Protein AF-A0A961T6X8-F1 (afdb_monomer)

Solvent-accessible surface area (backbone atoms only — not comparable to full-atom values): 5096 Å² total; per-residue (Å²): 113,68,68,62,54,51,45,46,61,71,34,92,78,6,68,66,44,49,54,58,49,52,54,50,50,53,54,52,51,53,51,49,52,56,51,47,54,52,50,52,54,49,53,53,52,49,50,70,60,53,78,66,60,50,67,59,53,49,51,50,51,52,50,29,67,74,66,73,53,69,57,99,91,57,85,87,80,83,77,78,78,81,82,127

Secondary structure (DSSP, 8-state):
-HHHHHHHHHSTTSHHHHHHHHHHHHHHHHHHHHHHHHHHHHHHHHHHH-SSSHHHHHHHHHHHHHHT---TT-----PPP---

Sequence (84 aa):
LGYFGYHAFQGEFGIYAGYAFEERAVELAAELEGVRARREALEHRVKLLSDGSLEKDTLDEYARRALNLAHDNEIVIYRRARSD

pLDDT: mean 73.92, std 13.42, range [55.72, 96.88]

Foldseek 3Di:
DVVVVVCLCPPCPHPVVVVVVVVVVVVVVVVVVVVVVVVVVVVVVVCVCPVPCNPVVVVVVCVCVVPVDDDPPDDDDDDPDDDD

Mean predicted aligned error: 16.23 Å

Radius of gyration: 31.98 Å; Cα contacts (8 Å, |Δi|>4): 17; chains: 1; bounding box: 81×23×81 Å

Structure (mmCIF, N/CA/C/O backbone):
data_AF-A0A961T6X8-F1
#
_entry.id   AF-A0A961T6X8-F1
#
loop_
_atom_site.group_PDB
_atom_site.id
_atom_site.type_symbol
_atom_site.label_atom_id
_atom_site.label_alt_id
_atom_site.label_comp_id
_atom_site.label_asym_id
_atom_site.label_entity_id
_atom_site.label_seq_id
_atom_site.pdbx_PDB_ins_code
_atom_site.Cartn_x
_atom_site.Cartn_y
_atom_site.Cartn_z
_atom_site.occupancy
_atom_site.B_iso_or_equiv
_atom_site.auth_seq_id
_atom_site.auth_comp_id
_atom_site.auth_asym_id
_atom_site.auth_atom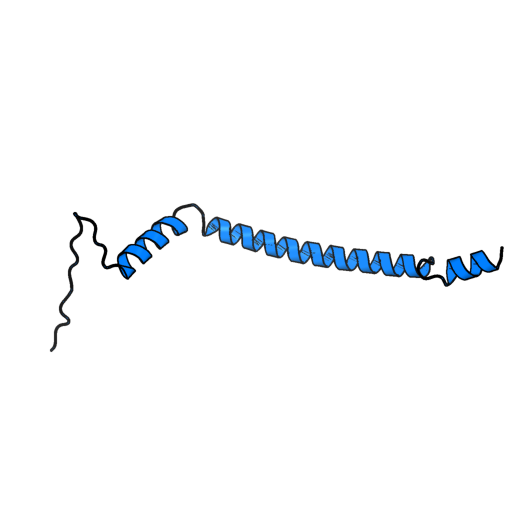_id
_atom_site.pdbx_PDB_model_num
ATOM 1 N N . LEU A 1 1 ? 31.001 -5.618 -38.252 1.00 55.72 1 LEU A N 1
ATOM 2 C CA . LEU A 1 1 ? 30.464 -4.472 -37.476 1.00 55.72 1 LEU A CA 1
ATOM 3 C C . LEU A 1 1 ? 28.974 -4.206 -37.747 1.00 55.72 1 LEU A C 1
ATOM 5 O O . LEU A 1 1 ? 28.262 -3.945 -36.791 1.00 55.72 1 LEU A O 1
ATOM 9 N N . GLY A 1 2 ? 28.466 -4.349 -38.983 1.00 68.94 2 GLY A N 1
ATOM 10 C CA . GLY A 1 2 ? 27.043 -4.098 -39.301 1.00 68.94 2 GLY A CA 1
ATOM 11 C C . GLY A 1 2 ? 26.014 -5.003 -38.597 1.00 68.94 2 GLY A C 1
ATOM 12 O O . GLY A 1 2 ? 24.967 -4.516 -38.196 1.00 68.94 2 GLY A O 1
ATOM 13 N N . TYR A 1 3 ? 26.329 -6.285 -38.368 1.00 63.22 3 TYR A N 1
ATOM 14 C CA . TYR A 1 3 ? 25.441 -7.224 -37.659 1.00 63.22 3 TYR A CA 1
ATOM 1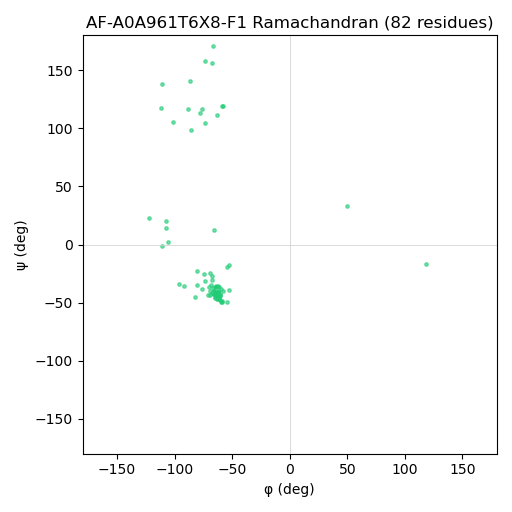5 C C . TYR A 1 3 ? 25.185 -6.809 -36.199 1.00 63.22 3 TYR A C 1
ATOM 17 O O . TYR A 1 3 ? 24.044 -6.735 -35.758 1.00 63.22 3 TYR A O 1
ATOM 25 N N . PHE A 1 4 ? 26.246 -6.446 -35.471 1.00 64.56 4 PHE A N 1
ATOM 26 C CA . PHE A 1 4 ? 26.131 -5.939 -34.101 1.00 64.56 4 PHE A CA 1
ATOM 27 C C . PHE A 1 4 ? 25.389 -4.598 -34.042 1.00 64.56 4 PHE A C 1
ATOM 29 O O . PHE A 1 4 ? 24.600 -4.396 -33.130 1.00 64.56 4 PHE A O 1
ATOM 36 N N . GLY A 1 5 ? 25.575 -3.712 -35.028 1.00 66.19 5 GLY A N 1
ATOM 37 C CA . GLY A 1 5 ? 24.823 -2.454 -35.118 1.00 66.19 5 GLY A CA 1
ATOM 38 C C . GLY A 1 5 ? 23.324 -2.658 -35.367 1.00 66.19 5 GLY A C 1
ATOM 39 O O . GLY A 1 5 ? 22.508 -2.023 -34.709 1.00 66.19 5 GLY A O 1
ATOM 40 N N . TYR A 1 6 ? 22.953 -3.587 -36.256 1.00 66.19 6 TYR A N 1
ATOM 41 C CA . TYR A 1 6 ? 21.551 -3.925 -36.530 1.00 66.19 6 TYR A CA 1
ATOM 42 C C . TYR A 1 6 ? 20.851 -4.502 -35.291 1.00 66.19 6 TYR A C 1
ATOM 44 O O . TYR A 1 6 ? 19.771 -4.047 -34.922 1.00 66.19 6 TYR A O 1
ATOM 52 N N . HIS A 1 7 ? 21.497 -5.438 -34.590 1.00 64.50 7 HIS A N 1
ATOM 53 C CA . HIS A 1 7 ? 20.952 -6.028 -33.364 1.00 64.50 7 HIS A CA 1
ATOM 54 C C . HIS A 1 7 ? 21.009 -5.096 -32.145 1.00 64.50 7 HIS A C 1
ATOM 56 O O . HIS A 1 7 ? 20.168 -5.219 -31.264 1.00 64.50 7 HIS A O 1
ATOM 62 N N . ALA A 1 8 ? 21.928 -4.129 -32.090 1.00 61.44 8 ALA A N 1
ATOM 63 C CA . ALA A 1 8 ? 21.916 -3.089 -31.057 1.00 61.44 8 ALA A CA 1
ATOM 64 C C . ALA A 1 8 ? 20.743 -2.104 -31.226 1.00 61.44 8 ALA A C 1
ATOM 66 O O . ALA A 1 8 ? 20.312 -1.481 -30.259 1.00 61.44 8 ALA A O 1
ATOM 67 N N . PHE A 1 9 ? 20.219 -1.965 -32.448 1.00 58.56 9 PHE A N 1
ATOM 68 C CA . PHE A 1 9 ? 19.105 -1.068 -32.758 1.00 58.56 9 PHE A CA 1
ATOM 69 C C . PHE A 1 9 ? 17.741 -1.782 -32.764 1.00 58.56 9 PHE A C 1
ATOM 71 O O . PHE A 1 9 ? 16.746 -1.181 -32.373 1.00 58.56 9 PHE A O 1
ATOM 78 N N . GLN A 1 10 ? 17.699 -3.056 -33.182 1.00 58.38 10 GLN A N 1
ATOM 79 C CA . GLN A 1 10 ? 16.477 -3.873 -33.308 1.00 58.38 10 GLN A CA 1
ATOM 80 C C . GLN A 1 10 ? 16.359 -5.026 -32.296 1.00 58.38 10 GLN A C 1
ATOM 82 O O . GLN A 1 10 ? 15.392 -5.783 -32.331 1.00 58.38 10 GLN A O 1
ATOM 87 N N . GLY A 1 11 ? 17.343 -5.216 -31.419 1.00 59.22 11 GLY A N 1
ATOM 88 C CA . GLY A 1 11 ? 17.282 -6.230 -30.369 1.00 59.22 11 GLY A CA 1
ATOM 89 C C . GLY A 1 11 ? 16.324 -5.840 -29.245 1.00 59.22 11 GLY A C 1
ATOM 90 O O . GLY A 1 11 ? 16.062 -4.663 -29.015 1.00 59.22 11 GLY A O 1
ATOM 91 N N . GLU A 1 12 ? 15.861 -6.840 -28.499 1.00 58.66 12 GLU A N 1
ATOM 92 C CA . GLU A 1 12 ? 14.939 -6.743 -27.352 1.00 58.66 12 GLU A CA 1
ATOM 93 C C . GLU A 1 12 ? 15.382 -5.741 -26.255 1.00 58.66 12 GLU A C 1
ATOM 95 O O . GLU A 1 12 ? 14.565 -5.268 -25.471 1.00 58.66 12 GLU A O 1
ATOM 100 N N . PHE A 1 13 ? 16.663 -5.350 -26.256 1.00 61.47 13 PHE A N 1
ATOM 101 C CA . PHE A 1 13 ? 17.287 -4.369 -25.355 1.00 61.47 13 PHE A CA 1
ATOM 102 C C . PHE A 1 13 ? 17.948 -3.190 -26.097 1.00 61.47 13 PHE A C 1
ATOM 104 O O . PHE A 1 13 ? 18.878 -2.568 -25.586 1.00 61.47 13 PHE A O 1
ATOM 111 N N . GLY A 1 14 ? 17.523 -2.905 -27.330 1.00 66.38 14 GLY A N 1
ATOM 112 C CA . GLY A 1 14 ? 18.026 -1.769 -28.101 1.00 66.38 14 GLY A CA 1
ATOM 113 C C . GLY A 1 14 ? 17.631 -0.418 -27.496 1.00 66.38 14 GLY A C 1
ATOM 114 O O . GLY A 1 14 ? 16.794 -0.336 -26.599 1.00 66.38 14 GLY A O 1
ATOM 115 N N . ILE A 1 15 ? 18.204 0.670 -28.017 1.00 65.56 15 ILE A N 1
ATOM 116 C CA . ILE A 1 15 ? 18.023 2.036 -27.479 1.00 65.56 15 ILE A CA 1
ATOM 117 C C . ILE A 1 15 ? 16.533 2.418 -27.338 1.00 65.56 15 ILE A C 1
ATOM 119 O O . ILE A 1 15 ? 16.138 2.999 -26.331 1.00 65.56 15 ILE A O 1
ATOM 123 N N . TYR A 1 16 ? 15.683 2.023 -28.292 1.00 68.81 16 TYR A N 1
ATOM 124 C CA . TYR A 1 16 ? 14.233 2.251 -28.216 1.00 68.81 16 TYR A CA 1
ATOM 125 C C . TYR A 1 16 ? 13.531 1.443 -27.119 1.00 68.81 16 TYR A C 1
ATOM 127 O O . TYR A 1 16 ? 12.598 1.944 -26.495 1.00 68.81 16 TYR A O 1
ATOM 135 N N . ALA A 1 17 ? 13.982 0.215 -26.853 1.00 71.06 17 ALA A N 1
ATOM 136 C CA . ALA A 1 17 ? 13.456 -0.583 -25.750 1.00 71.06 17 ALA A CA 1
ATOM 137 C C . ALA A 1 17 ? 13.813 0.060 -24.402 1.00 71.06 17 ALA A C 1
ATOM 139 O O . ALA A 1 17 ? 12.966 0.103 -23.514 1.00 71.06 17 ALA A O 1
ATOM 140 N N . GLY A 1 18 ? 15.019 0.633 -24.284 1.00 73.25 18 GLY A N 1
ATOM 141 C CA . GLY A 1 18 ? 15.456 1.398 -23.111 1.00 73.25 18 GLY A CA 1
ATOM 142 C C . GLY A 1 18 ? 14.495 2.531 -22.746 1.00 73.25 18 GLY A C 1
ATOM 143 O O . GLY A 1 18 ? 14.027 2.580 -21.612 1.00 73.25 18 GLY A O 1
ATOM 144 N N . TYR A 1 19 ? 14.111 3.362 -23.720 1.00 79.19 19 TYR A N 1
ATOM 145 C CA . TYR A 1 19 ? 13.134 4.435 -23.493 1.00 79.19 19 TYR A CA 1
ATOM 146 C C . TYR A 1 19 ? 11.770 3.908 -23.027 1.00 79.19 19 TYR A C 1
ATOM 148 O O . TYR A 1 19 ? 11.203 4.424 -22.069 1.00 79.19 19 TYR A O 1
ATOM 156 N N . A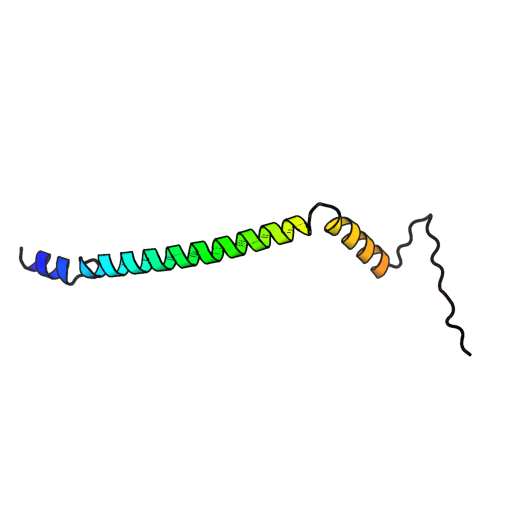LA A 1 20 ? 11.268 2.834 -23.643 1.00 81.19 20 ALA A N 1
ATOM 157 C CA . ALA A 1 20 ? 9.998 2.229 -23.241 1.00 81.19 20 ALA A CA 1
ATOM 158 C C . ALA A 1 20 ? 10.053 1.571 -21.848 1.00 81.19 20 ALA A C 1
ATOM 160 O O . ALA A 1 20 ? 9.018 1.403 -21.202 1.00 81.19 20 ALA A O 1
ATOM 161 N N . PHE A 1 21 ? 11.225 1.119 -21.393 1.00 83.00 21 PHE A N 1
ATOM 162 C CA . PHE A 1 21 ? 11.410 0.614 -20.030 1.00 83.00 21 PHE A CA 1
ATOM 163 C C . PHE A 1 21 ? 11.486 1.747 -19.010 1.00 83.00 21 PHE A C 1
ATOM 165 O O . PHE A 1 21 ? 10.936 1.606 -17.922 1.00 83.00 21 PHE A O 1
ATOM 172 N N . GLU A 1 22 ? 12.127 2.859 -19.360 1.00 85.81 22 GLU A N 1
ATOM 173 C CA . GLU A 1 22 ? 12.222 4.037 -18.499 1.00 85.81 22 GLU A CA 1
ATOM 174 C C . GLU A 1 22 ? 10.846 4.681 -18.283 1.00 85.81 22 GLU A C 1
ATOM 176 O O . GLU A 1 22 ? 10.473 4.956 -17.145 1.00 85.81 22 GLU A O 1
ATOM 181 N N . GLU A 1 23 ? 10.037 4.801 -19.339 1.00 88.94 23 GLU A N 1
ATOM 182 C CA . GLU A 1 23 ? 8.647 5.267 -19.242 1.00 88.94 23 GLU A CA 1
ATOM 183 C C . GLU A 1 23 ? 7.811 4.366 -18.319 1.00 88.94 23 GLU A C 1
ATOM 185 O O . GLU A 1 23 ? 7.206 4.843 -17.358 1.00 88.94 23 GLU A O 1
ATOM 190 N N . ARG A 1 24 ? 7.876 3.041 -18.514 1.00 87.88 24 ARG A N 1
ATOM 191 C CA . ARG A 1 24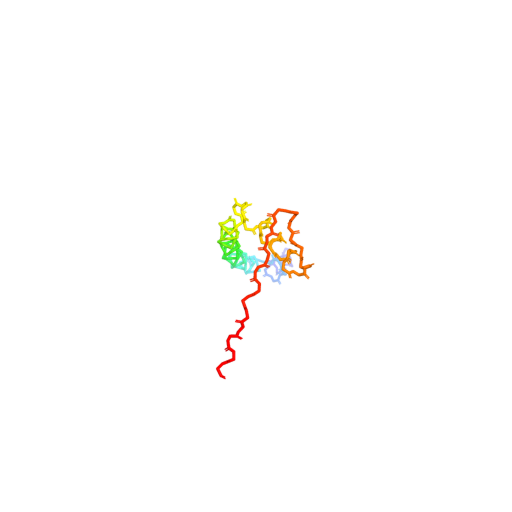 ? 7.202 2.070 -17.635 1.00 87.88 24 ARG A CA 1
ATOM 192 C C . ARG A 1 24 ? 7.695 2.132 -16.190 1.00 87.88 24 ARG A C 1
ATOM 194 O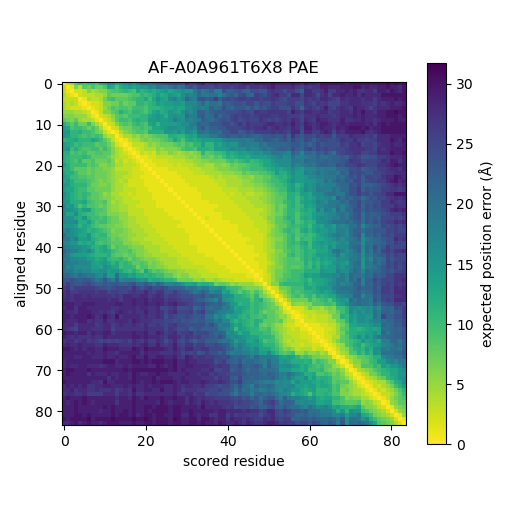 O . ARG A 1 24 ? 6.908 1.950 -15.266 1.00 87.88 24 ARG A O 1
ATOM 201 N N . ALA A 1 25 ? 8.986 2.375 -15.974 1.00 91.94 25 ALA A N 1
ATOM 202 C CA . ALA A 1 25 ? 9.540 2.517 -14.632 1.00 91.94 25 ALA A CA 1
ATOM 203 C C . ALA A 1 25 ? 8.982 3.761 -13.924 1.00 91.94 25 ALA A C 1
ATOM 205 O O . ALA A 1 25 ? 8.650 3.684 -12.741 1.00 91.94 25 ALA A O 1
ATOM 206 N N . VAL A 1 26 ? 8.832 4.878 -14.644 1.00 94.62 26 VAL A N 1
ATOM 207 C CA . VAL A 1 26 ? 8.218 6.107 -14.118 1.00 94.62 26 VAL A CA 1
ATOM 208 C C . VAL A 1 26 ? 6.744 5.884 -13.778 1.00 94.62 26 VAL A C 1
ATO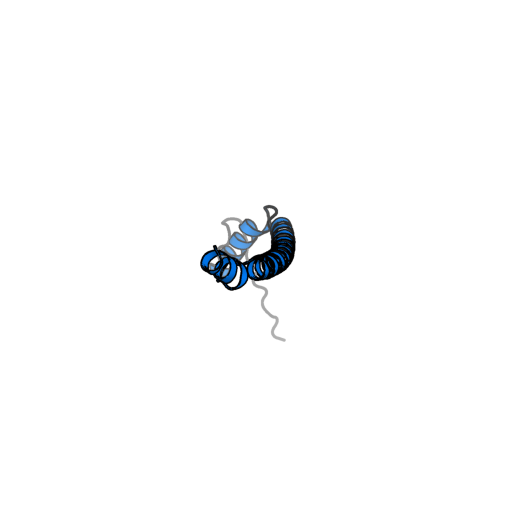M 210 O O . VAL A 1 26 ? 6.313 6.256 -12.684 1.00 94.62 26 VAL A O 1
ATOM 213 N N . GLU A 1 27 ? 5.981 5.239 -14.662 1.00 94.75 27 GLU A N 1
ATOM 214 C CA . GLU A 1 27 ? 4.569 4.915 -14.415 1.00 94.75 27 GLU A CA 1
ATOM 215 C C . GLU A 1 27 ? 4.391 4.041 -13.167 1.00 94.75 27 GLU A C 1
ATOM 217 O O . GLU A 1 27 ? 3.612 4.373 -12.270 1.00 94.75 27 GLU A O 1
ATOM 222 N N . LEU A 1 28 ? 5.163 2.955 -13.066 1.00 94.38 28 LEU A N 1
ATOM 223 C CA . LEU A 1 28 ? 5.109 2.038 -11.926 1.00 94.38 28 LEU A CA 1
ATOM 224 C C . LEU A 1 28 ? 5.543 2.711 -10.621 1.00 94.38 28 LEU A C 1
ATOM 226 O O . LEU A 1 28 ? 4.965 2.439 -9.568 1.00 94.38 28 LEU A O 1
ATOM 230 N N . ALA A 1 29 ? 6.537 3.603 -10.669 1.00 94.75 29 ALA A N 1
ATOM 231 C CA . ALA A 1 29 ? 6.948 4.378 -9.504 1.00 94.75 29 ALA A CA 1
ATOM 232 C C . ALA A 1 29 ? 5.814 5.291 -9.013 1.00 94.75 29 ALA A C 1
ATOM 234 O O . ALA A 1 29 ? 5.546 5.340 -7.811 1.00 94.75 29 ALA A O 1
ATOM 235 N N . ALA A 1 30 ? 5.104 5.958 -9.928 1.00 95.69 30 ALA A N 1
ATOM 236 C CA . ALA A 1 30 ? 3.961 6.799 -9.584 1.00 95.69 30 ALA A CA 1
ATOM 237 C C . ALA A 1 30 ? 2.796 5.986 -8.988 1.00 95.69 30 ALA A C 1
ATOM 239 O O . ALA A 1 30 ? 2.198 6.399 -7.990 1.00 95.69 30 ALA A O 1
ATOM 240 N N . GLU A 1 31 ? 2.494 4.811 -9.549 1.00 95.25 31 GLU A N 1
ATOM 241 C CA . GLU A 1 31 ? 1.469 3.913 -9.005 1.00 95.25 31 GLU A CA 1
ATOM 242 C C . GLU A 1 31 ? 1.824 3.453 -7.586 1.00 95.25 31 GLU A C 1
ATOM 244 O O . GLU A 1 31 ? 0.991 3.495 -6.673 1.00 95.25 31 GLU A O 1
ATOM 249 N N . LEU A 1 32 ? 3.079 3.055 -7.385 1.00 95.44 32 LEU A N 1
ATOM 250 C CA . LEU A 1 32 ? 3.581 2.578 -6.107 1.00 95.44 32 LEU A CA 1
ATOM 251 C C . LEU A 1 32 ? 3.517 3.664 -5.027 1.00 95.44 32 LEU A C 1
ATOM 253 O O . LEU A 1 32 ? 3.066 3.375 -3.916 1.00 95.44 32 LEU A O 1
ATOM 257 N N . GLU A 1 33 ? 3.871 4.908 -5.345 1.00 96.06 33 GLU A N 1
ATOM 258 C CA . GLU A 1 33 ? 3.702 6.034 -4.419 1.00 96.06 33 GLU A CA 1
ATOM 259 C C . GLU A 1 33 ? 2.220 6.269 -4.078 1.00 96.06 33 GLU A C 1
ATOM 261 O O . GLU A 1 33 ? 1.862 6.425 -2.907 1.00 96.06 33 GLU A O 1
ATOM 266 N N . GLY A 1 34 ? 1.318 6.172 -5.061 1.00 95.88 34 GLY A N 1
ATOM 267 C CA . GLY A 1 34 ? -0.127 6.274 -4.827 1.00 95.88 34 GLY A CA 1
ATOM 268 C C . GLY A 1 34 ? -0.699 5.150 -3.950 1.00 95.88 34 GLY A C 1
ATOM 269 O O . GLY A 1 34 ? -1.610 5.372 -3.144 1.00 95.88 34 GLY A O 1
ATOM 270 N N . VAL A 1 35 ? -0.189 3.924 -4.077 1.00 96.12 35 VAL A N 1
ATOM 271 C CA . VAL A 1 35 ? -0.562 2.797 -3.203 1.00 96.12 35 VAL A CA 1
ATOM 272 C C . VAL A 1 35 ? 0.004 2.991 -1.794 1.00 96.12 35 VAL A C 1
ATOM 274 O O . VAL A 1 35 ? -0.722 2.780 -0.818 1.00 96.12 35 VAL A O 1
ATOM 277 N N . ARG A 1 36 ? 1.264 3.427 -1.666 1.00 96.88 36 ARG A N 1
ATOM 278 C CA . ARG A 1 36 ? 1.906 3.689 -0.368 1.00 96.88 36 ARG A CA 1
ATOM 279 C C . ARG A 1 36 ? 1.174 4.762 0.424 1.00 96.88 36 ARG A C 1
ATOM 281 O O . ARG A 1 36 ? 0.822 4.506 1.571 1.00 96.88 36 ARG A O 1
ATOM 288 N N . ALA A 1 37 ? 0.838 5.887 -0.203 1.00 96.19 37 ALA A N 1
ATOM 289 C CA . ALA A 1 37 ? 0.092 6.957 0.456 1.00 96.19 37 ALA A CA 1
ATOM 290 C C . ALA A 1 37 ? -1.265 6.469 1.001 1.00 96.19 37 ALA A C 1
ATOM 292 O O . ALA A 1 37 ? -1.660 6.800 2.121 1.00 96.19 37 ALA A O 1
ATOM 293 N N . ARG A 1 38 ? -1.976 5.619 0.242 1.00 95.00 38 ARG A N 1
ATOM 294 C CA . ARG A 1 38 ? -3.234 5.004 0.704 1.00 95.00 38 ARG A CA 1
ATOM 295 C C . ARG A 1 38 ? -3.019 4.064 1.884 1.00 95.00 38 ARG A C 1
ATOM 297 O O . ARG A 1 38 ? -3.811 4.089 2.826 1.00 95.00 38 ARG A O 1
ATOM 304 N N . ARG A 1 39 ? -1.967 3.244 1.838 1.00 96.38 39 ARG A N 1
ATOM 305 C CA . ARG A 1 39 ? -1.597 2.349 2.939 1.00 96.38 39 ARG A CA 1
ATOM 306 C C . ARG A 1 39 ? -1.305 3.150 4.209 1.00 96.38 39 ARG A C 1
ATOM 308 O O . ARG A 1 39 ? -1.894 2.851 5.240 1.00 96.38 39 ARG A O 1
ATOM 315 N N . GLU A 1 40 ? -0.478 4.185 4.126 1.00 95.50 40 GLU A N 1
ATOM 316 C CA . GLU A 1 40 ? -0.111 5.022 5.277 1.00 95.50 40 GLU A CA 1
ATOM 317 C C . GLU A 1 40 ? -1.325 5.737 5.884 1.00 95.50 40 GLU A C 1
ATOM 319 O O . GLU A 1 40 ? -1.491 5.758 7.104 1.00 95.50 40 GLU A O 1
ATOM 324 N N . ALA A 1 41 ? -2.234 6.255 5.052 1.00 93.19 41 ALA A N 1
ATOM 325 C CA . ALA A 1 41 ? -3.474 6.866 5.528 1.00 93.19 41 ALA A CA 1
ATOM 326 C C . ALA A 1 41 ? -4.370 5.864 6.283 1.00 93.19 41 ALA A C 1
ATOM 328 O O . ALA A 1 41 ? -4.970 6.204 7.309 1.00 93.19 41 ALA A O 1
ATOM 329 N N . LEU A 1 42 ? -4.455 4.622 5.796 1.00 92.00 42 LEU A N 1
ATOM 330 C CA . LEU A 1 42 ? -5.195 3.552 6.465 1.00 92.00 42 LEU A CA 1
ATOM 331 C C . LEU A 1 42 ? -4.519 3.125 7.767 1.00 92.00 42 LEU A C 1
ATOM 333 O O . LEU A 1 42 ? -5.210 2.991 8.772 1.00 92.00 42 LEU A O 1
ATOM 337 N N . GLU A 1 43 ? -3.197 2.966 7.777 1.00 89.12 43 GLU A N 1
ATOM 338 C CA . GLU A 1 43 ? -2.422 2.638 8.979 1.00 89.12 43 GLU A CA 1
ATOM 339 C C . GLU A 1 43 ? -2.581 3.716 10.053 1.00 89.12 43 GLU A C 1
ATOM 341 O O . GLU A 1 43 ? -2.815 3.396 11.217 1.00 89.12 43 GLU A O 1
ATOM 346 N N . HIS A 1 44 ? -2.551 4.993 9.668 1.00 86.31 44 HIS A N 1
ATOM 347 C CA . HIS A 1 44 ? -2.812 6.099 10.585 1.00 86.31 44 HIS A CA 1
ATOM 348 C C . HIS A 1 44 ? -4.235 6.039 11.156 1.00 86.31 44 HIS A C 1
ATOM 350 O O . HIS A 1 44 ? -4.429 6.181 12.362 1.00 86.31 44 HIS A O 1
ATOM 356 N N . ARG A 1 45 ? -5.243 5.772 10.313 1.00 82.44 45 ARG A N 1
ATOM 357 C CA . ARG A 1 45 ? -6.638 5.644 10.761 1.00 82.44 45 ARG A CA 1
ATOM 358 C C . ARG A 1 45 ? -6.836 4.450 11.693 1.00 82.44 45 ARG A C 1
ATOM 360 O O . ARG A 1 45 ? -7.530 4.584 12.693 1.00 82.44 45 ARG A O 1
ATOM 367 N N . VAL A 1 46 ? -6.227 3.307 11.384 1.00 83.62 46 VAL A N 1
ATOM 368 C CA . VAL A 1 46 ? -6.251 2.120 12.250 1.00 83.62 46 VAL A CA 1
ATOM 369 C C . VAL A 1 46 ? -5.577 2.431 13.578 1.00 83.62 46 VAL A C 1
ATOM 371 O O . VAL A 1 46 ? -6.163 2.152 14.614 1.00 83.62 46 VAL A O 1
ATOM 374 N N . LYS A 1 47 ? -4.417 3.093 13.564 1.00 78.75 47 LYS A N 1
ATOM 375 C CA . LYS A 1 47 ? -3.698 3.479 14.781 1.00 78.75 47 LYS A CA 1
ATOM 376 C C . LYS A 1 47 ? -4.517 4.396 15.693 1.00 78.75 47 LYS A C 1
ATOM 378 O O . LYS A 1 47 ? -4.461 4.239 16.906 1.00 78.75 47 LYS A O 1
ATOM 383 N N . LEU A 1 48 ? -5.285 5.327 15.124 1.00 75.69 48 LEU A N 1
ATOM 384 C CA . LEU A 1 48 ? -6.214 6.171 15.886 1.00 75.69 48 LEU A CA 1
ATOM 385 C C . LEU A 1 48 ? -7.388 5.380 16.479 1.00 75.69 48 LEU A C 1
ATOM 387 O O . LEU A 1 48 ? -7.900 5.750 17.527 1.00 75.69 48 LEU A O 1
ATOM 391 N N . LEU A 1 49 ? -7.825 4.306 15.818 1.00 71.19 49 LEU A N 1
ATOM 392 C CA . LEU A 1 49 ? -8.863 3.407 16.333 1.00 71.19 49 LEU A CA 1
ATOM 393 C C . LEU A 1 49 ? -8.312 2.401 17.357 1.00 71.19 49 LEU A C 1
ATOM 395 O O . LEU A 1 49 ? -9.075 1.870 18.156 1.00 71.19 49 LEU A O 1
ATOM 399 N N . SER A 1 50 ? -7.007 2.128 17.323 1.00 65.56 50 SER A N 1
ATOM 400 C CA . SER A 1 50 ? -6.342 1.085 18.103 1.00 65.56 50 SER A CA 1
ATOM 401 C C . SER A 1 50 ? -5.483 1.627 19.252 1.00 65.56 50 SER A C 1
ATOM 403 O O . SER A 1 50 ? -4.593 0.913 19.710 1.00 65.56 50 SER A O 1
ATOM 405 N N . ASP A 1 51 ? -5.690 2.862 19.725 1.00 62.12 51 ASP A N 1
ATOM 406 C CA . ASP A 1 51 ? -4.841 3.528 20.737 1.00 62.12 51 ASP A CA 1
ATOM 407 C C . ASP A 1 51 ? -4.848 2.897 22.152 1.00 62.12 51 ASP A C 1
ATOM 409 O O . ASP A 1 51 ? -4.291 3.454 23.097 1.00 62.12 51 ASP A O 1
ATOM 413 N N . GLY A 1 52 ? -5.393 1.686 22.283 1.00 58.38 52 GLY A N 1
ATOM 414 C CA . GLY A 1 52 ? -5.183 0.790 23.418 1.00 58.38 52 GLY A CA 1
ATOM 415 C C . GLY A 1 52 ? -6.447 0.450 24.201 1.00 58.38 52 GLY A C 1
ATOM 416 O O . GLY A 1 52 ? -6.445 -0.545 24.922 1.00 58.38 52 GLY A O 1
ATOM 417 N N . SER A 1 53 ? -7.530 1.212 24.035 1.00 56.16 53 SER A N 1
ATOM 418 C CA . SER A 1 53 ? -8.806 0.957 24.729 1.00 56.16 53 SER A CA 1
ATOM 419 C C . SER A 1 53 ? -9.764 0.070 23.928 1.00 56.16 53 SER A C 1
ATOM 421 O O . SER A 1 53 ? -10.446 -0.781 24.491 1.00 56.16 53 SER A O 1
ATOM 423 N N . LEU A 1 54 ? -9.781 0.202 22.596 1.00 61.22 54 LEU A N 1
ATOM 424 C CA . LEU A 1 54 ? -10.818 -0.433 21.783 1.00 61.22 54 LEU A CA 1
ATOM 425 C C . LEU A 1 54 ? -10.703 -1.964 21.752 1.00 61.22 54 LEU A C 1
ATOM 427 O O . LEU A 1 54 ? -11.716 -2.648 21.797 1.00 61.22 54 LEU A O 1
ATOM 431 N N . GLU A 1 55 ? -9.497 -2.526 21.676 1.00 62.84 55 GLU A N 1
ATOM 432 C CA . GLU A 1 55 ? -9.326 -3.953 21.364 1.00 62.84 55 GLU A CA 1
ATOM 433 C C . GLU A 1 55 ? -9.538 -4.870 22.581 1.00 62.84 55 GLU A C 1
ATOM 435 O O . GLU A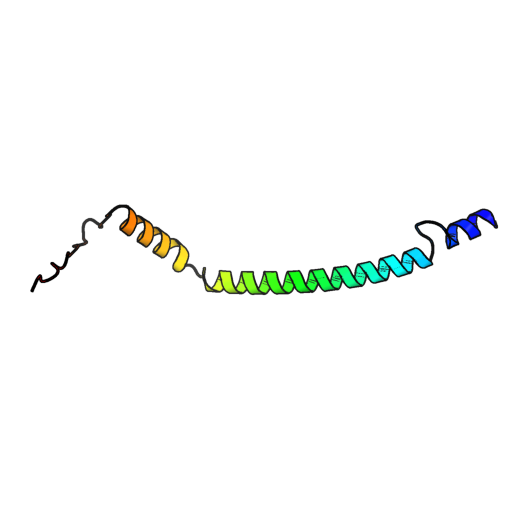 1 55 ? -10.123 -5.943 22.448 1.00 62.84 55 GLU A O 1
ATOM 440 N N . LYS A 1 56 ? -9.142 -4.431 23.785 1.00 62.62 56 LYS A N 1
ATOM 441 C CA . LYS A 1 56 ? -9.330 -5.210 25.020 1.00 62.62 56 LYS A CA 1
ATOM 442 C C . LYS A 1 56 ? -10.739 -5.057 25.592 1.00 62.62 56 LYS A C 1
ATOM 444 O O . LYS A 1 56 ? -11.352 -6.068 25.927 1.00 62.62 56 LYS A O 1
ATOM 449 N N . ASP A 1 57 ? -11.264 -3.834 25.654 1.00 64.62 57 ASP A N 1
ATOM 450 C CA . ASP A 1 57 ? -12.594 -3.586 26.223 1.00 64.62 57 ASP A CA 1
ATOM 451 C C . ASP A 1 57 ? -13.694 -4.136 25.310 1.00 64.62 57 ASP A C 1
ATOM 453 O O . ASP A 1 57 ? -14.660 -4.723 25.789 1.00 64.62 57 ASP A O 1
ATOM 457 N N . THR A 1 58 ? -13.526 -4.044 23.983 1.00 69.81 58 THR A N 1
ATOM 458 C CA . THR A 1 58 ? -14.489 -4.643 23.045 1.00 69.81 58 THR A CA 1
ATOM 459 C C . THR A 1 58 ? -14.463 -6.167 23.132 1.00 69.81 58 THR A C 1
ATOM 461 O O . THR A 1 58 ? -15.523 -6.787 23.139 1.00 69.81 58 THR A O 1
ATOM 464 N N . LEU A 1 59 ? -13.286 -6.795 23.242 1.00 67.69 59 LEU A N 1
ATOM 465 C CA . LEU A 1 59 ? -13.191 -8.250 23.389 1.00 67.69 59 LEU A CA 1
ATOM 466 C C . LEU A 1 59 ? -13.828 -8.739 24.703 1.00 67.69 59 LEU A C 1
ATOM 468 O O . LEU A 1 59 ? -14.552 -9.735 24.681 1.00 67.69 59 LEU A O 1
ATOM 472 N N . ASP A 1 60 ? -13.612 -8.028 25.815 1.00 68.94 60 ASP A N 1
ATOM 473 C CA . ASP A 1 60 ? -14.239 -8.334 27.110 1.00 68.94 60 ASP A CA 1
ATOM 474 C C . ASP A 1 60 ? -15.766 -8.146 27.058 1.00 68.94 60 ASP A C 1
ATOM 476 O O . ASP A 1 60 ? -16.518 -9.035 27.456 1.00 68.94 60 ASP A O 1
ATOM 480 N N . GLU A 1 61 ? -16.246 -7.047 26.467 1.00 69.81 61 GLU A N 1
ATOM 481 C CA . GLU A 1 61 ? -17.677 -6.769 26.284 1.00 69.81 61 GLU A CA 1
ATOM 482 C C . GLU A 1 61 ? -18.365 -7.848 25.428 1.00 69.81 61 GLU A C 1
ATOM 484 O O . GLU A 1 61 ? -19.452 -8.328 25.770 1.00 69.81 61 GLU A O 1
ATOM 489 N N . TYR A 1 62 ? -17.738 -8.274 24.324 1.00 68.31 62 TYR A N 1
ATOM 490 C CA . TYR A 1 62 ? -18.261 -9.363 23.492 1.00 68.31 62 TYR A CA 1
ATOM 491 C C . TYR A 1 62 ? -18.257 -10.702 24.235 1.00 68.31 62 TYR A C 1
ATOM 493 O O . TYR A 1 62 ? -19.235 -11.445 24.127 1.00 68.31 62 TYR A O 1
ATOM 501 N N . ALA A 1 63 ? -17.216 -11.007 25.016 1.00 65.75 63 ALA A N 1
ATOM 502 C CA . ALA A 1 63 ? -17.157 -12.225 25.822 1.00 65.75 63 ALA A CA 1
ATOM 503 C C . ALA A 1 63 ? -18.259 -12.253 26.897 1.00 65.75 63 ALA A C 1
ATOM 505 O O . ALA A 1 63 ? -18.965 -13.257 27.027 1.00 65.75 63 ALA A O 1
ATOM 506 N N . ARG A 1 64 ? -18.481 -11.138 27.604 1.00 68.06 64 ARG A N 1
ATOM 507 C CA . ARG A 1 64 ? -19.549 -11.001 28.610 1.00 68.06 64 ARG A CA 1
ATOM 508 C C . ARG A 1 64 ? -20.938 -11.155 28.004 1.00 68.06 64 ARG A C 1
ATOM 510 O O . ARG A 1 64 ? -21.752 -11.921 28.524 1.00 68.06 64 ARG A O 1
ATOM 517 N N . ARG A 1 65 ? -21.199 -10.485 26.875 1.00 66.62 65 ARG A N 1
ATOM 518 C CA . ARG A 1 65 ? -22.484 -10.575 26.159 1.00 66.62 65 ARG A CA 1
ATOM 519 C C . ARG A 1 65 ? -22.750 -11.968 25.597 1.00 66.62 65 ARG A C 1
ATOM 521 O O . ARG A 1 65 ? -23.885 -12.429 25.662 1.00 66.62 65 ARG A O 1
ATOM 528 N N . ALA A 1 66 ? -21.735 -12.632 25.047 1.00 64.25 66 ALA A N 1
ATOM 529 C CA . ALA A 1 66 ? -21.894 -13.950 24.436 1.00 64.25 66 ALA A CA 1
ATOM 530 C C . ALA A 1 66 ? -22.086 -15.070 25.471 1.00 64.25 66 ALA A C 1
ATOM 532 O O . ALA A 1 66 ? -22.779 -16.046 25.189 1.00 64.25 66 ALA A O 1
ATOM 533 N N . LEU A 1 67 ? -21.483 -14.939 26.658 1.00 63.75 67 LEU A N 1
ATOM 534 C CA . LEU A 1 67 ? -21.443 -16.006 27.664 1.00 63.75 67 LEU A CA 1
ATOM 535 C C . LEU A 1 67 ? -22.378 -15.784 28.863 1.00 63.75 67 LEU A C 1
ATOM 537 O O . LEU A 1 67 ? -22.373 -16.609 29.772 1.00 63.75 67 LEU A O 1
ATOM 541 N N . ASN A 1 68 ? -23.176 -14.705 28.890 1.00 59.53 68 ASN A N 1
ATOM 542 C CA . ASN A 1 68 ? -23.911 -14.263 30.090 1.00 59.53 68 ASN A CA 1
ATOM 543 C C . ASN A 1 68 ? -23.000 -14.180 31.333 1.00 59.53 68 ASN A C 1
ATOM 545 O O . ASN A 1 68 ? -23.421 -14.477 32.452 1.00 59.53 68 ASN A O 1
ATOM 549 N N . LEU A 1 69 ? -21.731 -13.823 31.131 1.00 56.34 69 LEU A N 1
ATOM 550 C CA . LEU A 1 69 ? -20.738 -13.815 32.194 1.00 56.34 69 LEU A CA 1
ATOM 551 C C . LEU A 1 69 ? -20.819 -12.469 32.923 1.00 56.34 69 LEU A C 1
ATOM 553 O O . LEU A 1 69 ? -20.296 -11.466 32.444 1.00 56.34 69 LEU A O 1
ATOM 557 N N . ALA A 1 70 ? -21.521 -12.450 34.053 1.00 60.59 70 ALA A N 1
ATOM 558 C CA . ALA A 1 70 ? -21.468 -11.357 35.019 1.00 60.59 70 ALA A CA 1
ATOM 559 C C . ALA A 1 70 ? -20.309 -11.610 35.992 1.00 60.59 70 ALA A C 1
ATOM 561 O O . ALA A 1 70 ? -20.063 -12.756 36.377 1.00 60.59 70 ALA A O 1
ATOM 562 N N . HIS A 1 71 ? -19.579 -10.563 36.376 1.00 61.25 71 HIS A N 1
ATOM 563 C CA . HIS A 1 71 ? -18.572 -10.688 37.433 1.00 61.25 71 HIS A CA 1
ATOM 564 C C . HIS A 1 71 ? -19.261 -10.952 38.787 1.00 61.25 71 HIS A C 1
ATOM 566 O O . HIS A 1 71 ? -20.40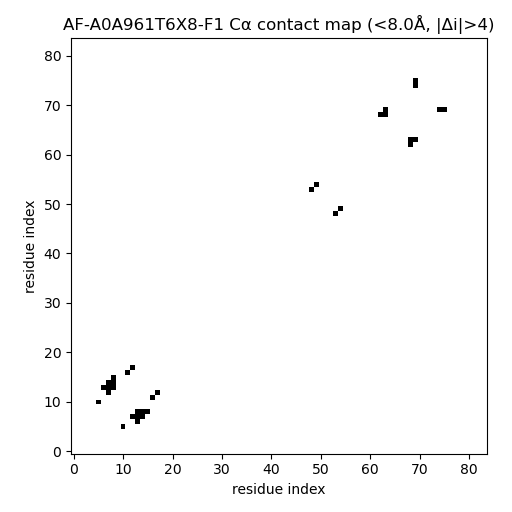8 -10.545 38.967 1.00 61.25 71 HIS A O 1
ATOM 572 N N . ASP A 1 72 ? -18.575 -11.563 39.763 1.00 63.50 72 ASP A N 1
ATOM 573 C CA . ASP A 1 72 ? -19.164 -11.925 41.074 1.00 63.50 72 ASP A CA 1
ATOM 574 C C . ASP A 1 72 ? -19.824 -10.736 41.814 1.00 63.50 72 ASP A C 1
ATOM 576 O O . ASP A 1 72 ? -20.667 -10.933 42.686 1.00 63.50 72 ASP A O 1
ATOM 580 N N . ASN A 1 73 ? -19.474 -9.497 41.442 1.00 65.50 73 ASN A N 1
ATOM 581 C CA . ASN A 1 73 ? -19.985 -8.249 42.017 1.00 65.50 73 ASN A CA 1
ATOM 582 C C . ASN A 1 73 ? -20.967 -7.470 41.108 1.00 65.50 73 ASN A C 1
ATOM 584 O O . ASN A 1 73 ? -21.219 -6.291 41.361 1.00 65.50 73 ASN A O 1
ATOM 588 N N . GLU A 1 74 ? -21.512 -8.070 40.045 1.00 62.94 74 GLU A N 1
ATOM 589 C CA . GLU A 1 74 ? -22.423 -7.402 39.100 1.00 62.94 74 GLU A CA 1
ATOM 590 C C . GLU A 1 74 ? -23.866 -7.931 39.201 1.00 62.94 74 GLU A C 1
ATOM 592 O O . GLU A 1 74 ? -24.108 -9.132 39.293 1.00 62.94 74 GLU A O 1
ATOM 597 N N . ILE A 1 75 ? -24.854 -7.027 39.157 1.00 67.25 75 ILE A N 1
ATOM 598 C CA . ILE A 1 75 ? -26.287 -7.363 39.221 1.00 67.25 75 ILE A CA 1
ATOM 599 C C . ILE A 1 75 ? -26.939 -7.055 37.868 1.00 67.25 75 ILE A C 1
ATOM 601 O O . ILE A 1 75 ? -27.021 -5.896 37.459 1.00 67.25 75 ILE A O 1
ATOM 605 N N . VAL A 1 76 ? -27.460 -8.082 37.191 1.00 65.56 76 VAL A N 1
ATOM 606 C CA . VAL A 1 76 ? -28.225 -7.936 35.940 1.00 65.56 76 VAL A CA 1
ATOM 607 C C . VAL A 1 76 ? -29.710 -7.737 36.260 1.00 65.56 76 VAL A C 1
ATOM 609 O O . VAL A 1 76 ? -30.364 -8.627 36.800 1.00 65.56 76 VAL A O 1
ATOM 612 N N . ILE A 1 77 ? -30.269 -6.573 35.910 1.00 75.69 77 ILE A N 1
ATOM 613 C CA . ILE A 1 77 ? -31.697 -6.267 36.099 1.00 75.69 77 ILE A CA 1
ATOM 614 C C . ILE A 1 77 ? -32.442 -6.432 34.770 1.00 75.69 77 ILE A C 1
ATOM 616 O O . ILE A 1 77 ? -32.387 -5.562 33.899 1.00 75.69 77 ILE A O 1
ATOM 620 N N . TYR A 1 78 ? -33.210 -7.512 34.628 1.00 72.12 78 TYR A N 1
ATOM 621 C CA . TYR A 1 78 ? -34.148 -7.663 33.515 1.00 72.12 78 TYR A CA 1
ATOM 622 C C . TYR A 1 78 ? -35.409 -6.829 33.775 1.00 72.12 78 TYR A C 1
ATOM 624 O O . TYR A 1 78 ? -36.189 -7.107 34.687 1.00 72.12 78 TYR A O 1
ATOM 632 N N . ARG A 1 79 ? -35.636 -5.787 32.968 1.00 76.31 79 ARG A N 1
ATOM 633 C CA . ARG A 1 79 ? -36.875 -5.002 33.031 1.00 76.31 79 ARG A CA 1
ATOM 634 C C . ARG A 1 79 ? -38.005 -5.798 32.372 1.00 76.31 79 ARG A C 1
ATOM 636 O O . ARG A 1 79 ? -37.975 -6.030 31.168 1.00 76.31 79 ARG A O 1
ATOM 643 N N . ARG A 1 80 ? -39.028 -6.173 33.147 1.00 72.00 80 ARG A N 1
ATOM 644 C CA . ARG A 1 80 ? -40.278 -6.741 32.616 1.00 72.00 80 ARG A CA 1
ATOM 645 C C . ARG A 1 80 ? -40.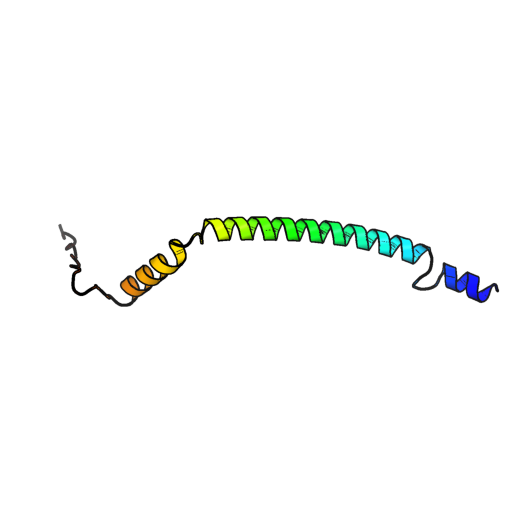908 -5.724 31.663 1.00 72.00 80 ARG A C 1
ATOM 647 O O . ARG A 1 80 ? -41.226 -4.610 32.084 1.00 72.00 80 ARG A O 1
ATOM 654 N N . ALA A 1 81 ? -41.075 -6.091 30.393 1.00 66.44 81 ALA A N 1
ATOM 655 C CA . ALA A 1 81 ? -41.931 -5.332 29.494 1.00 66.44 81 ALA A CA 1
ATOM 656 C C . ALA A 1 81 ? -43.331 -5.308 30.121 1.00 66.44 81 ALA A C 1
ATOM 658 O O . ALA A 1 81 ? -43.901 -6.363 30.409 1.00 66.44 81 ALA A O 1
ATOM 659 N N . ARG A 1 82 ? -43.840 -4.109 30.423 1.00 64.38 82 ARG A N 1
ATOM 660 C CA . ARG A 1 82 ? -45.236 -3.950 30.823 1.00 64.38 82 ARG A CA 1
ATOM 661 C C . ARG A 1 82 ? -46.086 -4.377 29.631 1.00 64.38 82 ARG A C 1
ATOM 663 O O . ARG A 1 82 ? -46.043 -3.730 28.593 1.00 64.38 82 ARG A O 1
ATOM 670 N N . SER A 1 83 ? -46.779 -5.498 29.778 1.00 59.66 83 SER A N 1
ATOM 671 C CA . SER A 1 83 ? -47.966 -5.797 28.992 1.00 59.66 83 SER A CA 1
ATOM 672 C C . SER A 1 83 ? -49.077 -4.900 29.536 1.00 59.66 83 SER A C 1
ATOM 674 O O . SER A 1 83 ? -49.533 -5.142 30.658 1.00 59.66 83 SER A O 1
ATOM 676 N N . ASP A 1 84 ? -49.403 -3.841 28.798 1.00 58.72 84 ASP A N 1
ATOM 677 C CA . ASP A 1 84 ? -50.726 -3.211 28.881 1.00 58.72 84 ASP A CA 1
ATOM 678 C C . ASP A 1 84 ? -51.775 -4.150 28.263 1.00 58.72 84 ASP A C 1
ATOM 680 O O . ASP A 1 84 ? -51.430 -4.846 27.274 1.00 58.72 84 ASP A O 1
#